Protein AF-A0A662RCI5-F1 (afdb_monomer)

pLDDT: mean 95.37, std 5.05, range [63.28, 98.25]

Sequence (107 aa):
NYKKKVAKAEELLVLRIGEIETILKRINELGGDIIIENIKYSVSYEKLVGALKKFVDRETIDMNEVDEISKAFLVKKNMLFVDPLKKMIKPQSRLNLLAIREVMRDA

Mean predicted aligned error: 3.18 Å

Structure (mmCIF, N/CA/C/O backbone):
data_AF-A0A662RCI5-F1
#
_entry.id   AF-A0A662RCI5-F1
#
loop_
_atom_site.group_PDB
_atom_site.id
_atom_site.type_symbol
_atom_site.label_atom_id
_atom_site.label_alt_id
_atom_site.label_comp_id
_atom_site.label_asym_id
_atom_site.label_entity_id
_atom_site.label_seq_id
_atom_site.pdbx_PDB_ins_code
_atom_site.Cartn_x
_atom_site.Cartn_y
_atom_site.Cartn_z
_atom_site.occupancy
_atom_site.B_iso_or_equiv
_atom_site.auth_seq_id
_atom_site.auth_comp_id
_atom_site.auth_asym_id
_atom_site.auth_atom_id
_atom_site.pdbx_PDB_model_num
ATOM 1 N N . ASN A 1 1 ? 26.913 -7.104 -19.304 1.00 73.25 1 AS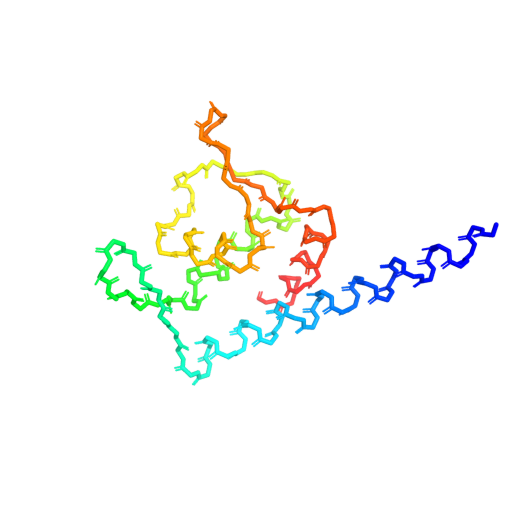N A N 1
ATOM 2 C CA . ASN A 1 1 ? 26.033 -8.226 -18.897 1.00 73.25 1 ASN A CA 1
ATOM 3 C C . ASN A 1 1 ? 24.607 -7.710 -18.644 1.00 73.25 1 ASN A C 1
ATOM 5 O O . ASN A 1 1 ? 24.224 -7.483 -17.504 1.00 73.25 1 ASN A O 1
ATOM 9 N N . TYR A 1 2 ? 23.861 -7.420 -19.717 1.00 82.06 2 TYR A N 1
ATOM 10 C CA . TYR A 1 2 ? 22.513 -6.821 -19.674 1.00 82.06 2 TYR A CA 1
ATOM 11 C C . TYR A 1 2 ? 21.442 -7.822 -19.213 1.00 82.06 2 TYR A C 1
ATOM 13 O O . TYR A 1 2 ? 20.659 -7.510 -18.322 1.00 82.06 2 TYR A O 1
ATOM 21 N N . LYS A 1 3 ? 21.497 -9.061 -19.722 1.00 87.12 3 LYS A N 1
ATOM 22 C CA . LYS A 1 3 ? 20.571 -10.148 -19.359 1.00 87.12 3 LYS A CA 1
ATOM 23 C C . LYS A 1 3 ? 20.511 -10.398 -17.847 1.00 87.12 3 LYS A C 1
ATOM 25 O O . LYS A 1 3 ? 19.428 -10.508 -17.291 1.00 87.12 3 LYS A O 1
ATOM 30 N N . LYS A 1 4 ? 21.661 -10.380 -17.160 1.00 90.50 4 LYS A N 1
ATOM 31 C CA . LYS A 1 4 ? 21.720 -10.538 -15.696 1.00 90.50 4 LYS A CA 1
ATOM 32 C C . LYS A 1 4 ? 21.014 -9.406 -14.936 1.00 90.50 4 LYS A C 1
ATOM 34 O O . LYS A 1 4 ? 20.447 -9.651 -13.879 1.00 90.50 4 LYS A O 1
ATOM 39 N N . LYS A 1 5 ? 21.046 -8.171 -15.454 1.00 89.75 5 LYS A N 1
ATOM 40 C CA . LYS A 1 5 ? 20.356 -7.029 -14.828 1.00 89.75 5 LYS A CA 1
ATOM 41 C C . LYS A 1 5 ? 18.839 -7.134 -14.978 1.00 89.75 5 LYS A C 1
ATOM 43 O O . LYS A 1 5 ? 18.135 -6.829 -14.025 1.00 89.75 5 LYS A O 1
ATOM 48 N N . VAL A 1 6 ? 18.363 -7.578 -16.144 1.00 92.12 6 VAL A N 1
ATOM 49 C CA . VAL A 1 6 ? 16.928 -7.783 -16.410 1.00 92.12 6 VAL A CA 1
ATOM 50 C C . VAL A 1 6 ? 16.367 -8.874 -15.503 1.00 92.12 6 VAL A C 1
ATOM 52 O O . VAL A 1 6 ? 15.460 -8.588 -14.731 1.00 92.12 6 VAL A O 1
ATOM 55 N N . ALA A 1 7 ? 16.995 -10.054 -15.484 1.00 94.31 7 ALA A N 1
ATOM 56 C CA . ALA A 1 7 ? 16.576 -11.151 -14.609 1.00 94.31 7 ALA A CA 1
ATOM 57 C C . ALA A 1 7 ? 16.533 -10.723 -13.131 1.00 94.31 7 ALA A C 1
ATOM 59 O O . ALA A 1 7 ? 15.597 -11.038 -12.403 1.00 94.31 7 ALA A O 1
ATOM 60 N N . LYS A 1 8 ? 17.512 -9.918 -12.686 1.00 94.81 8 LYS A N 1
ATOM 61 C CA . LYS A 1 8 ? 17.512 -9.424 -11.306 1.00 94.81 8 LYS A CA 1
ATOM 62 C C . LYS A 1 8 ? 16.371 -8.446 -11.016 1.00 94.81 8 LYS A C 1
ATOM 64 O O . LYS A 1 8 ? 15.850 -8.442 -9.906 1.00 94.81 8 LYS A O 1
ATOM 69 N N . ALA A 1 9 ? 16.005 -7.601 -11.977 1.00 93.88 9 ALA A N 1
ATOM 70 C CA . ALA A 1 9 ? 14.880 -6.684 -11.825 1.00 93.88 9 ALA A CA 1
ATOM 71 C C . ALA A 1 9 ? 13.543 -7.438 -11.746 1.00 93.88 9 ALA A C 1
ATOM 73 O O . ALA A 1 9 ? 12.696 -7.068 -10.938 1.00 93.88 9 ALA A O 1
ATOM 74 N N . GLU A 1 10 ? 13.386 -8.509 -12.527 1.00 95.44 10 GLU A N 1
ATOM 75 C CA . GLU A 1 10 ? 12.219 -9.398 -12.471 1.00 95.44 10 GLU A CA 1
ATOM 76 C C . GLU A 1 10 ? 12.114 -10.099 -11.110 1.00 95.44 10 GLU A C 1
ATOM 78 O O . GLU A 1 10 ? 11.059 -10.047 -10.485 1.00 95.44 10 GLU A O 1
ATOM 83 N N . GLU A 1 11 ? 13.216 -10.653 -10.586 1.00 97.12 11 GLU A N 1
ATOM 84 C CA . GLU A 1 11 ? 13.250 -11.233 -9.232 1.00 97.12 11 GLU A CA 1
ATOM 85 C C . GLU A 1 11 ? 12.806 -10.227 -8.159 1.00 97.12 11 GLU A C 1
ATOM 87 O O . GLU A 1 11 ? 12.026 -10.559 -7.267 1.00 97.12 11 GLU A O 1
ATOM 92 N N . LEU A 1 12 ? 13.300 -8.986 -8.238 1.00 97.06 12 LEU A N 1
ATOM 93 C CA . LEU A 1 12 ? 12.933 -7.928 -7.294 1.00 97.06 12 LEU A CA 1
ATOM 94 C C . LEU A 1 12 ? 11.459 -7.531 -7.417 1.00 97.06 12 LEU A C 1
ATOM 96 O O . LEU A 1 12 ? 10.839 -7.197 -6.408 1.00 97.06 12 LEU A O 1
ATOM 100 N N . LEU A 1 13 ? 10.900 -7.559 -8.629 1.00 97.56 13 LEU A N 1
ATOM 101 C CA . LEU A 1 13 ? 9.487 -7.271 -8.854 1.00 97.56 13 LEU A CA 1
ATOM 102 C C . LEU A 1 13 ? 8.609 -8.362 -8.243 1.00 97.56 13 LEU A C 1
ATOM 104 O O . LEU A 1 13 ? 7.714 -8.034 -7.471 1.00 97.56 13 LEU A O 1
ATOM 108 N N . VAL A 1 14 ? 8.911 -9.635 -8.512 1.00 97.81 14 VAL A N 1
ATOM 109 C CA . VAL A 1 14 ? 8.185 -10.781 -7.939 1.00 97.81 14 VAL A CA 1
ATOM 110 C C . VAL A 1 14 ? 8.252 -10.764 -6.413 1.00 97.81 14 VAL A C 1
ATOM 112 O O . VAL A 1 14 ? 7.231 -10.927 -5.747 1.00 97.81 14 VAL A O 1
ATOM 115 N N . LEU A 1 15 ? 9.432 -10.492 -5.846 1.00 97.81 15 LEU A N 1
ATOM 116 C CA . LEU A 1 15 ? 9.585 -10.340 -4.400 1.00 97.81 15 LEU A CA 1
ATOM 117 C C . LEU A 1 15 ? 8.672 -9.232 -3.862 1.00 97.81 15 LEU A C 1
ATOM 119 O O . LEU A 1 15 ? 7.948 -9.444 -2.890 1.00 97.81 15 LEU A O 1
ATOM 123 N N . ARG A 1 16 ? 8.678 -8.057 -4.503 1.00 97.50 16 ARG A N 1
ATOM 124 C CA . ARG A 1 16 ? 7.889 -6.914 -4.038 1.00 97.50 16 ARG A CA 1
ATOM 125 C C . ARG A 1 16 ? 6.383 -7.146 -4.169 1.00 97.50 16 ARG A C 1
ATOM 127 O O . ARG A 1 16 ? 5.638 -6.685 -3.309 1.00 97.50 16 ARG A O 1
ATOM 134 N N . ILE A 1 17 ? 5.943 -7.863 -5.202 1.00 97.88 17 ILE A N 1
ATOM 135 C CA . ILE A 1 17 ? 4.552 -8.312 -5.361 1.00 97.88 17 ILE A CA 1
ATOM 136 C C . ILE A 1 17 ? 4.150 -9.163 -4.151 1.00 97.88 17 ILE A C 1
ATOM 138 O O . ILE A 1 17 ? 3.230 -8.784 -3.426 1.00 97.88 17 ILE A O 1
ATOM 142 N N . GLY A 1 18 ? 4.912 -10.221 -3.852 1.00 97.50 18 GLY A N 1
ATOM 143 C CA . GLY A 1 18 ? 4.608 -11.119 -2.733 1.00 97.50 18 GLY A CA 1
ATOM 144 C C . GLY A 1 18 ? 4.624 -10.428 -1.363 1.00 97.50 18 GLY A C 1
ATOM 145 O O . GLY A 1 18 ? 3.818 -10.747 -0.484 1.00 97.50 18 GLY A O 1
ATOM 146 N N . GLU A 1 19 ? 5.498 -9.435 -1.165 1.00 97.38 19 GLU A N 1
ATOM 147 C CA . GLU A 1 19 ? 5.492 -8.600 0.043 1.00 97.38 19 GLU A CA 1
ATOM 148 C C . GLU A 1 19 ? 4.184 -7.811 0.195 1.00 97.38 19 GLU A C 1
ATOM 150 O O . GLU A 1 19 ? 3.604 -7.786 1.285 1.00 97.38 19 GLU A O 1
ATOM 155 N N . ILE A 1 20 ? 3.714 -7.169 -0.881 1.00 97.25 20 ILE A N 1
ATOM 156 C CA . ILE A 1 20 ? 2.474 -6.384 -0.872 1.00 97.25 20 ILE A CA 1
ATOM 157 C C . ILE A 1 20 ? 1.269 -7.297 -0.632 1.00 97.25 20 ILE A C 1
ATOM 159 O O . ILE A 1 20 ? 0.458 -6.998 0.246 1.00 97.25 20 ILE A O 1
ATOM 163 N N . GLU A 1 21 ? 1.180 -8.427 -1.334 1.00 96.88 21 GLU A N 1
ATOM 164 C CA . GLU A 1 21 ? 0.122 -9.427 -1.136 1.00 96.88 21 GLU A CA 1
ATOM 165 C C . GLU A 1 21 ? 0.078 -9.917 0.310 1.00 96.88 21 GLU A C 1
ATOM 167 O O . GLU A 1 21 ? -0.981 -9.936 0.936 1.00 96.88 21 GLU A O 1
ATOM 172 N N . THR A 1 22 ? 1.239 -10.243 0.884 1.00 97.12 22 THR A N 1
ATOM 173 C CA . THR A 1 22 ? 1.336 -10.709 2.272 1.00 97.12 22 THR A CA 1
ATOM 174 C C . THR A 1 22 ? 0.871 -9.640 3.259 1.00 97.12 22 THR A C 1
ATOM 176 O O . THR A 1 22 ? 0.184 -9.956 4.232 1.00 97.12 22 THR A O 1
ATOM 179 N N . ILE A 1 23 ? 1.232 -8.371 3.035 1.00 96.19 23 ILE A N 1
ATOM 180 C CA . ILE A 1 23 ? 0.767 -7.257 3.872 1.00 96.19 23 ILE A CA 1
ATOM 181 C C . ILE A 1 23 ? -0.756 -7.145 3.795 1.00 96.19 23 ILE A C 1
ATOM 183 O O . ILE A 1 23 ? -1.407 -7.110 4.836 1.00 96.19 23 ILE A O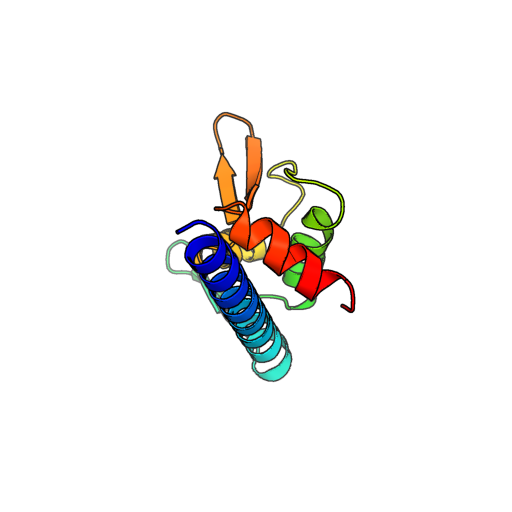 1
ATOM 187 N N . LEU A 1 24 ? -1.319 -7.114 2.587 1.00 96.44 24 LEU A N 1
ATOM 188 C CA . LEU A 1 24 ? -2.756 -6.957 2.376 1.00 96.44 24 LEU A CA 1
ATOM 189 C C . LEU A 1 24 ? -3.549 -8.133 2.952 1.00 96.44 24 LEU A C 1
ATOM 191 O O . LEU A 1 24 ? -4.517 -7.910 3.675 1.00 96.44 24 LEU A O 1
ATOM 195 N N . LYS A 1 25 ? -3.092 -9.367 2.719 1.00 96.31 25 LYS A N 1
ATOM 196 C CA . LYS A 1 25 ? -3.698 -10.583 3.270 1.00 96.31 25 LYS A CA 1
ATOM 197 C C . LYS A 1 25 ? -3.720 -10.567 4.796 1.00 96.31 25 LYS A C 1
ATOM 199 O O . LYS A 1 25 ? -4.756 -10.841 5.387 1.00 96.31 25 LYS A O 1
ATOM 204 N N . ARG A 1 26 ? -2.615 -10.173 5.442 1.00 96.19 26 ARG A N 1
ATOM 205 C CA . ARG A 1 26 ? -2.561 -10.042 6.908 1.00 96.19 26 ARG A CA 1
ATOM 206 C C . ARG A 1 26 ? -3.581 -9.039 7.432 1.00 96.19 26 ARG A C 1
ATOM 208 O O . ARG A 1 26 ? -4.244 -9.340 8.414 1.00 96.19 26 ARG A O 1
ATOM 215 N N . ILE A 1 27 ? -3.716 -7.879 6.786 1.00 96.50 27 ILE A N 1
ATOM 216 C CA . ILE A 1 27 ? -4.715 -6.882 7.194 1.00 96.50 27 ILE A CA 1
ATOM 217 C C . ILE A 1 27 ? -6.139 -7.402 6.973 1.00 96.50 27 ILE A C 1
ATOM 219 O O . ILE A 1 27 ? -6.997 -7.161 7.814 1.00 96.50 27 ILE A O 1
ATOM 223 N N . ASN A 1 28 ? -6.387 -8.133 5.887 1.00 96.38 28 ASN A N 1
ATOM 224 C CA . ASN A 1 28 ? -7.696 -8.723 5.618 1.00 96.38 28 ASN A CA 1
ATOM 225 C C . ASN A 1 28 ? -8.085 -9.791 6.655 1.00 96.38 28 ASN A C 1
ATOM 227 O O . ASN A 1 28 ? -9.204 -9.800 7.149 1.00 96.38 28 ASN A O 1
ATOM 231 N N . GLU A 1 29 ? -7.157 -10.690 6.988 1.00 97.12 29 GLU A N 1
ATOM 232 C CA . GLU A 1 29 ? -7.441 -11.857 7.834 1.00 97.12 29 GLU A CA 1
ATOM 233 C C . GLU A 1 29 ? -7.355 -11.552 9.331 1.00 97.12 29 GLU A C 1
ATOM 235 O O . GLU A 1 29 ? -8.105 -12.118 10.123 1.00 97.12 29 GLU A O 1
ATOM 240 N N . LEU A 1 30 ? -6.423 -10.688 9.735 1.00 96.50 30 LEU A N 1
ATOM 241 C CA . LEU A 1 30 ? -6.091 -10.454 11.144 1.00 96.50 30 LEU A CA 1
ATOM 242 C C . LEU A 1 30 ? -6.445 -9.037 11.606 1.00 96.50 30 LEU A C 1
ATOM 244 O O . LEU A 1 30 ? -6.284 -8.714 12.783 1.00 96.50 30 LEU A O 1
ATOM 248 N N . GLY A 1 31 ? -6.882 -8.179 10.684 1.00 94.12 31 GLY A N 1
ATOM 249 C CA . GLY A 1 31 ? -6.905 -6.742 10.902 1.00 94.12 31 GLY A CA 1
ATOM 250 C C . GLY A 1 31 ? -5.493 -6.161 10.991 1.00 94.12 31 GLY A C 1
ATOM 251 O O . GLY A 1 31 ? -4.467 -6.832 10.843 1.00 94.12 31 GLY A O 1
ATOM 252 N N . GLY A 1 32 ? -5.420 -4.865 11.252 1.00 93.56 32 GLY A N 1
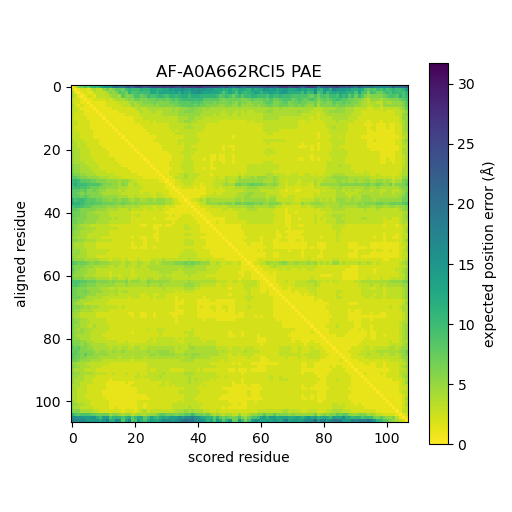ATOM 253 C CA . GLY A 1 32 ? -4.163 -4.241 11.617 1.00 93.56 32 GLY A CA 1
ATOM 254 C C . GLY A 1 32 ? -4.368 -2.850 12.155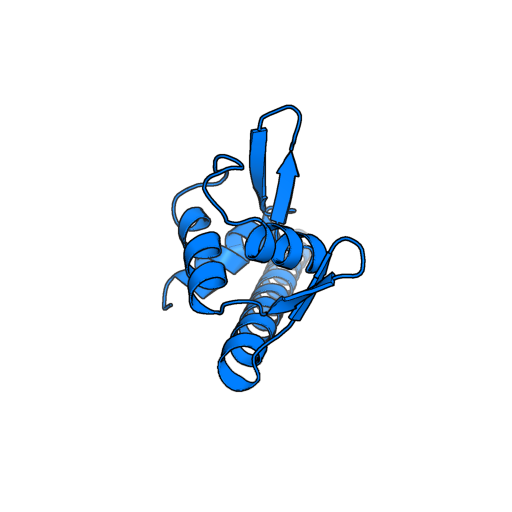 1.00 93.56 32 GLY A C 1
ATOM 255 O O . GLY A 1 32 ? -5.440 -2.266 12.027 1.00 93.56 32 GLY A O 1
ATOM 256 N N . ASP A 1 33 ? -3.308 -2.326 12.754 1.00 95.62 33 ASP A N 1
ATOM 257 C CA . ASP A 1 33 ? -3.348 -1.045 13.428 1.00 95.62 33 ASP A CA 1
ATOM 258 C C . ASP A 1 33 ? -2.118 -0.207 13.089 1.00 95.62 33 ASP A C 1
ATOM 260 O O . ASP A 1 33 ? -1.031 -0.718 12.789 1.00 95.62 33 ASP A O 1
ATOM 264 N N . ILE A 1 34 ? -2.283 1.105 13.194 1.00 96.38 34 ILE A N 1
ATOM 265 C CA . ILE A 1 34 ? -1.196 2.071 13.136 1.00 96.38 34 ILE A CA 1
ATOM 266 C C . ILE A 1 34 ? -1.283 3.031 14.314 1.00 96.38 34 ILE A C 1
ATOM 268 O O . ILE A 1 34 ? -2.362 3.411 14.752 1.00 96.38 34 ILE A O 1
ATOM 272 N N . ILE A 1 35 ? -0.119 3.418 14.828 1.00 96.12 35 ILE A N 1
ATOM 273 C CA . ILE A 1 35 ? 0.002 4.467 15.834 1.00 96.12 35 ILE A CA 1
ATOM 274 C C . ILE A 1 35 ? 0.336 5.770 15.112 1.00 96.12 35 ILE A C 1
ATOM 276 O O . ILE A 1 35 ? 1.348 5.826 14.407 1.00 96.12 35 ILE A O 1
ATOM 280 N N . ILE A 1 36 ? -0.502 6.786 15.299 1.00 94.88 36 ILE A N 1
ATOM 281 C CA . ILE A 1 36 ? -0.305 8.159 14.820 1.00 94.88 36 ILE A CA 1
ATOM 282 C C . ILE A 1 36 ? -0.407 9.056 16.052 1.00 94.88 36 ILE A C 1
ATOM 284 O O . ILE A 1 36 ? -1.405 8.995 16.764 1.00 94.88 36 ILE A O 1
ATOM 288 N N . GLU A 1 37 ? 0.648 9.823 16.338 1.00 93.19 37 GLU A N 1
ATOM 289 C CA . GLU A 1 37 ? 0.699 10.745 17.490 1.00 93.19 37 GLU A CA 1
ATOM 290 C C . GLU A 1 37 ? 0.297 10.085 18.827 1.00 93.19 37 GLU A C 1
ATOM 292 O O . GLU A 1 37 ? -0.426 10.651 19.638 1.00 93.19 37 GLU A O 1
ATOM 297 N N . ASN A 1 38 ? 0.777 8.857 19.060 1.00 94.50 38 ASN A N 1
ATOM 298 C CA . ASN A 1 38 ? 0.484 8.020 20.238 1.00 94.50 38 ASN A CA 1
ATOM 299 C C . ASN A 1 38 ? -0.948 7.466 20.338 1.00 94.50 38 ASN A C 1
ATOM 301 O O . ASN A 1 38 ? -1.256 6.762 21.298 1.00 94.50 38 ASN A O 1
ATOM 305 N N . ILE A 1 39 ? -1.803 7.698 19.341 1.00 97.19 39 ILE A N 1
ATOM 306 C CA . ILE A 1 39 ? -3.149 7.124 19.272 1.00 97.19 39 ILE A CA 1
ATOM 307 C C . ILE A 1 39 ? -3.142 5.927 18.319 1.00 97.19 39 ILE A C 1
ATOM 309 O O . ILE A 1 39 ? -2.574 5.984 17.226 1.00 97.19 39 ILE A O 1
ATOM 313 N N . LYS A 1 40 ? -3.766 4.824 18.745 1.00 97.06 40 LYS A N 1
ATOM 314 C CA . LYS A 1 40 ? -3.914 3.599 17.954 1.00 97.06 40 LYS A CA 1
ATOM 315 C C . LYS A 1 40 ? -5.165 3.691 17.078 1.00 97.06 40 LYS A C 1
ATOM 317 O O . LYS A 1 40 ? -6.266 3.847 17.596 1.00 97.06 40 LYS A O 1
ATOM 322 N N . TYR A 1 41 ? -4.991 3.533 15.773 1.00 97.50 41 TYR A N 1
ATOM 323 C CA . TYR A 1 41 ? -6.063 3.527 14.783 1.00 97.50 41 TYR A CA 1
ATOM 324 C C . TYR A 1 41 ? -6.128 2.180 14.075 1.00 97.50 41 TYR A C 1
ATOM 326 O O . TYR A 1 41 ? -5.092 1.649 13.670 1.00 97.50 41 TYR A O 1
ATOM 334 N N . SER A 1 42 ? -7.344 1.668 13.886 1.00 96.88 42 SER A N 1
ATOM 335 C CA . SER A 1 42 ? -7.578 0.463 13.094 1.00 96.88 42 SER A CA 1
ATOM 336 C C . SER A 1 42 ? -7.478 0.771 11.603 1.00 96.88 42 SER A C 1
ATOM 338 O O . SER A 1 42 ? -7.991 1.781 11.116 1.00 96.88 42 SER A O 1
ATOM 340 N N . VAL A 1 43 ? -6.795 -0.107 10.881 1.00 96.81 43 VAL A N 1
ATOM 341 C CA . VAL A 1 43 ? -6.553 -0.004 9.447 1.00 96.81 43 VAL A CA 1
ATOM 342 C C . VAL A 1 43 ? -7.627 -0.793 8.708 1.00 96.81 43 VAL A C 1
ATOM 344 O O . VAL A 1 43 ? -7.758 -2.002 8.881 1.00 96.81 43 VAL A O 1
ATOM 347 N N . SER A 1 44 ? -8.380 -0.111 7.847 1.00 97.12 44 SER A N 1
ATOM 348 C CA . SER A 1 44 ? -9.399 -0.744 7.008 1.00 97.12 44 SER A CA 1
ATOM 349 C C . SER A 1 44 ? -8.767 -1.340 5.750 1.00 97.12 44 SER A C 1
ATOM 351 O O . SER A 1 44 ? -8.175 -0.617 4.946 1.00 97.12 44 SER A O 1
ATOM 353 N N . TYR A 1 45 ? -8.937 -2.650 5.561 1.00 96.69 45 TYR A N 1
ATOM 354 C CA . TYR A 1 45 ? -8.516 -3.349 4.346 1.00 96.69 45 TYR A CA 1
ATOM 355 C C . TYR A 1 45 ? -9.123 -2.720 3.082 1.00 96.69 45 TYR A C 1
ATOM 357 O O . TYR A 1 45 ? -8.398 -2.387 2.146 1.00 96.69 45 TYR A O 1
ATOM 365 N N . GLU A 1 46 ? -10.435 -2.475 3.082 1.00 96.56 46 GLU A N 1
ATOM 366 C CA . GLU A 1 46 ? -11.150 -1.888 1.942 1.00 96.56 46 GLU A CA 1
ATOM 367 C C . GLU A 1 46 ? -10.603 -0.509 1.566 1.00 96.56 46 GLU A C 1
ATOM 369 O O . GLU A 1 46 ? -10.394 -0.221 0.386 1.00 96.56 46 GLU A O 1
ATOM 374 N N . LYS A 1 47 ? -10.305 0.340 2.560 1.00 96.81 47 LYS A N 1
ATOM 375 C CA . LYS A 1 47 ? -9.718 1.662 2.306 1.00 96.81 47 LYS A CA 1
ATOM 376 C C . LYS A 1 47 ? -8.287 1.570 1.779 1.00 96.81 47 LYS A C 1
ATOM 378 O O . LYS A 1 47 ? -7.941 2.324 0.870 1.00 96.81 47 LYS A O 1
ATOM 383 N N . LEU A 1 48 ? -7.478 0.627 2.273 1.00 96.56 48 LEU A N 1
ATOM 384 C CA . LEU A 1 48 ? -6.135 0.379 1.736 1.00 96.56 48 LEU A CA 1
ATOM 385 C C . LEU A 1 48 ? -6.188 -0.054 0.270 1.00 96.56 48 LEU A C 1
ATOM 387 O O . LEU A 1 48 ? -5.495 0.528 -0.563 1.00 96.56 48 LEU A O 1
ATOM 391 N N . VAL A 1 49 ? -7.022 -1.043 -0.054 1.00 97.25 49 VAL A N 1
ATOM 392 C CA . VAL A 1 49 ? -7.203 -1.513 -1.434 1.00 97.25 49 VAL A CA 1
ATOM 393 C C . VAL A 1 49 ? -7.734 -0.377 -2.306 1.00 97.25 49 VAL A C 1
ATOM 395 O O . VAL A 1 49 ? -7.175 -0.101 -3.364 1.00 97.25 49 VAL A O 1
ATOM 398 N N . GLY A 1 50 ? -8.734 0.368 -1.833 1.00 96.94 50 GLY A N 1
ATOM 399 C CA . GLY A 1 50 ? -9.267 1.541 -2.524 1.00 96.94 50 GLY A CA 1
ATOM 400 C C . GLY A 1 50 ? -8.255 2.679 -2.704 1.00 96.94 50 GLY A C 1
ATOM 401 O O . GLY A 1 50 ? -8.399 3.490 -3.619 1.00 96.94 50 GLY A O 1
ATOM 402 N N . ALA A 1 51 ? -7.219 2.772 -1.869 1.00 97.00 51 ALA A N 1
ATOM 403 C CA . ALA A 1 51 ? -6.102 3.693 -2.066 1.00 97.00 51 ALA A CA 1
ATOM 404 C C . ALA A 1 51 ? -5.118 3.170 -3.123 1.00 97.00 51 ALA A C 1
ATOM 406 O O . ALA A 1 51 ? -4.711 3.925 -4.004 1.00 97.00 51 ALA A O 1
ATOM 407 N N . LEU A 1 52 ? -4.773 1.880 -3.076 1.00 97.56 52 LEU A N 1
ATOM 408 C CA . LEU A 1 52 ? -3.834 1.251 -4.007 1.00 97.56 52 LEU A CA 1
ATOM 409 C C . LEU A 1 52 ? -4.394 1.124 -5.429 1.00 97.56 52 LEU A C 1
ATOM 411 O O . LEU A 1 52 ? -3.668 1.405 -6.383 1.00 97.56 52 LEU A O 1
ATOM 415 N N . LYS A 1 53 ? -5.689 0.813 -5.582 1.00 97.25 53 LYS A N 1
ATOM 416 C CA . LYS A 1 53 ? -6.378 0.746 -6.884 1.00 97.25 53 LYS A CA 1
ATOM 417 C C . LYS A 1 53 ? -6.265 2.044 -7.680 1.00 97.25 53 LYS A C 1
ATOM 419 O O . LYS A 1 53 ? -6.220 2.018 -8.905 1.00 97.25 53 LYS A O 1
ATOM 424 N N . LYS A 1 54 ? -6.129 3.191 -7.007 1.00 96.62 54 LYS A N 1
ATOM 425 C CA . LYS A 1 54 ? -5.947 4.479 -7.688 1.00 96.62 54 LYS A CA 1
ATOM 426 C C . LYS A 1 54 ? -4.669 4.547 -8.527 1.00 96.62 54 LYS A C 1
ATOM 428 O O . LYS A 1 54 ? -4.637 5.335 -9.468 1.00 96.62 54 LYS A O 1
ATOM 433 N N . PHE A 1 55 ? -3.658 3.733 -8.210 1.00 97.19 55 PHE A N 1
ATOM 434 C CA . PHE A 1 55 ? -2.381 3.676 -8.925 1.00 97.19 55 PHE A CA 1
ATOM 435 C C . PHE A 1 55 ? -2.348 2.653 -10.073 1.00 97.19 55 PHE A C 1
ATOM 437 O O . PHE A 1 55 ? -1.318 2.514 -10.741 1.00 97.19 55 PHE A O 1
ATOM 444 N N . VAL A 1 56 ? -3.461 1.949 -10.326 1.00 95.75 56 VAL A N 1
ATOM 445 C CA . VAL A 1 56 ? -3.588 1.048 -11.482 1.00 95.75 56 VAL A CA 1
ATOM 446 C C . VAL A 1 56 ? -3.356 1.843 -12.768 1.00 95.75 56 VAL A C 1
ATOM 448 O O . VAL A 1 56 ? -2.401 1.572 -13.496 1.00 95.75 56 VAL A O 1
ATOM 451 N N . ASP A 1 57 ? -4.117 2.923 -12.948 1.00 93.81 57 ASP A N 1
ATOM 452 C CA . ASP A 1 57 ? -4.061 3.759 -14.156 1.00 93.81 57 ASP A CA 1
ATOM 453 C C . ASP A 1 57 ? -3.275 5.063 -13.971 1.00 93.81 57 ASP A C 1
ATOM 455 O O . ASP A 1 57 ? -2.930 5.735 -14.942 1.00 93.81 57 ASP A O 1
ATOM 459 N N . ARG A 1 58 ? -2.961 5.442 -12.725 1.00 96.56 58 ARG A N 1
ATOM 460 C CA . ARG A 1 58 ? -2.313 6.723 -12.398 1.00 96.56 58 ARG A CA 1
ATOM 461 C C . ARG A 1 58 ? -0.959 6.505 -11.736 1.00 96.56 58 ARG A C 1
ATOM 463 O O . ARG A 1 58 ? -0.793 5.614 -10.915 1.00 96.56 58 ARG A O 1
ATOM 470 N N . GLU A 1 59 ? 0.032 7.327 -12.066 1.00 96.44 59 GLU A N 1
ATOM 471 C CA . GLU A 1 59 ? 1.328 7.292 -11.361 1.00 96.44 59 GLU A CA 1
ATOM 472 C C . GLU A 1 59 ? 1.305 8.101 -10.058 1.00 96.44 59 GLU A C 1
ATOM 474 O O . GLU A 1 59 ? 2.063 7.824 -9.127 1.00 96.44 59 GLU A O 1
ATOM 479 N N . THR A 1 60 ? 0.427 9.102 -9.994 1.00 97.62 60 THR A N 1
ATOM 480 C CA . THR A 1 60 ? 0.293 10.047 -8.884 1.00 97.62 60 THR A CA 1
ATOM 481 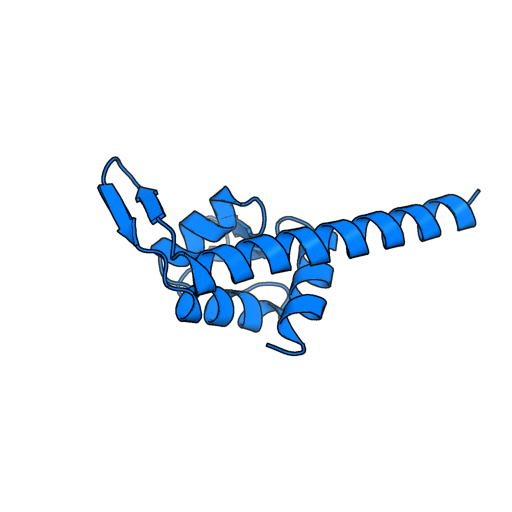C C . THR A 1 60 ? -1.177 10.368 -8.638 1.00 97.62 60 THR A C 1
ATOM 483 O O . THR A 1 60 ? -1.968 10.372 -9.581 1.00 97.62 60 THR A O 1
ATOM 486 N N . ILE A 1 61 ? -1.525 10.697 -7.399 1.00 97.62 61 ILE A N 1
ATOM 487 C CA . ILE A 1 61 ? -2.876 11.110 -6.984 1.00 97.62 61 ILE A CA 1
ATOM 488 C C . ILE A 1 61 ? -2.805 12.313 -6.045 1.00 97.62 61 ILE A C 1
ATOM 490 O O . ILE A 1 61 ? -1.742 12.573 -5.476 1.00 97.62 61 ILE A O 1
ATOM 494 N N . ASP A 1 62 ? -3.911 13.032 -5.858 1.00 97.00 62 ASP A N 1
ATOM 495 C CA . ASP A 1 62 ? -3.975 14.125 -4.882 1.00 97.00 62 ASP A CA 1
ATOM 496 C C . ASP A 1 62 ? -3.913 13.584 -3.443 1.00 97.00 62 ASP A C 1
ATOM 498 O O . ASP A 1 62 ? -4.396 12.490 -3.132 1.00 97.00 62 ASP A O 1
ATOM 502 N N . MET A 1 63 ? -3.296 14.348 -2.540 1.00 92.75 63 MET A N 1
ATOM 503 C CA . MET A 1 63 ? -3.103 13.937 -1.148 1.00 92.75 63 MET A CA 1
ATOM 504 C C . MET A 1 63 ? -4.388 13.735 -0.338 1.00 92.75 63 MET A C 1
ATOM 506 O O . MET A 1 63 ? -4.335 13.072 0.701 1.00 92.75 63 MET A O 1
ATOM 510 N N . ASN A 1 64 ? -5.509 14.288 -0.805 1.00 93.81 64 ASN A N 1
ATOM 511 C CA . ASN A 1 64 ? -6.821 14.179 -0.171 1.00 93.81 64 ASN A CA 1
ATOM 512 C C . ASN A 1 64 ? -7.658 13.017 -0.734 1.00 93.81 64 ASN A C 1
ATOM 514 O O . ASN A 1 64 ? -8.728 12.721 -0.210 1.00 93.81 64 ASN A O 1
ATOM 518 N N . GLU A 1 65 ? -7.185 12.321 -1.776 1.00 95.94 65 GLU A N 1
ATOM 519 C CA . GLU A 1 65 ? -7.871 11.146 -2.342 1.00 95.94 65 GLU A CA 1
ATOM 520 C C . GLU A 1 65 ? -7.727 9.877 -1.479 1.00 95.94 65 GLU A C 1
ATOM 522 O O . GLU A 1 65 ? -8.306 8.829 -1.790 1.00 95.94 65 GLU A O 1
ATOM 527 N N . VAL A 1 66 ? -6.923 9.933 -0.417 1.00 95.50 66 VAL A N 1
ATOM 528 C CA . VAL A 1 66 ? -6.658 8.819 0.498 1.00 95.50 66 VAL A CA 1
ATOM 529 C C . VAL A 1 66 ? -6.829 9.310 1.927 1.00 95.50 66 VAL A C 1
ATOM 531 O O . VAL A 1 66 ? -6.297 10.358 2.288 1.00 95.50 66 VAL A O 1
ATOM 534 N N . ASP A 1 67 ? -7.548 8.543 2.746 1.00 96.12 67 ASP A N 1
ATOM 535 C CA . ASP A 1 67 ? -7.722 8.871 4.157 1.00 96.12 67 ASP A CA 1
ATOM 536 C C . ASP A 1 67 ? -6.387 8.832 4.919 1.00 96.12 67 ASP A C 1
ATOM 538 O O . ASP A 1 67 ? -5.457 8.108 4.553 1.00 96.12 67 ASP A O 1
ATOM 542 N N . GLU A 1 68 ? -6.295 9.597 6.007 1.00 95.56 68 GLU A N 1
ATOM 543 C CA . GLU A 1 68 ? -5.054 9.752 6.774 1.00 95.56 68 GLU A CA 1
ATOM 544 C C . GLU A 1 68 ? -4.505 8.429 7.322 1.00 95.56 68 GLU A C 1
ATOM 546 O O . GLU A 1 68 ? -3.289 8.231 7.329 1.00 95.56 68 GLU A O 1
ATOM 551 N N . ILE A 1 69 ? -5.376 7.495 7.723 1.00 97.25 69 ILE A N 1
ATOM 552 C CA . ILE A 1 69 ? -4.959 6.208 8.295 1.00 97.25 69 ILE A CA 1
ATOM 553 C C . ILE A 1 69 ? -4.319 5.347 7.204 1.00 97.25 69 ILE A C 1
ATOM 555 O O . ILE A 1 69 ? -3.185 4.888 7.370 1.00 97.25 69 ILE A O 1
ATOM 559 N N . SER A 1 70 ? -5.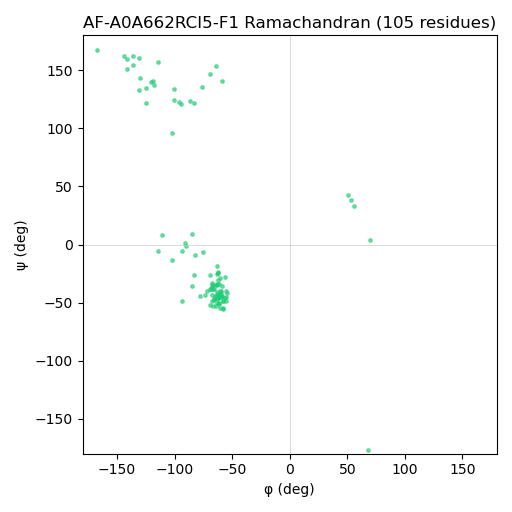002 5.168 6.068 1.00 97.19 70 SER A N 1
ATOM 560 C CA . SER A 1 70 ? -4.466 4.416 4.926 1.00 97.19 70 SER A CA 1
ATOM 561 C C . SER A 1 70 ? -3.185 5.051 4.393 1.00 97.19 70 SER A C 1
ATOM 563 O O . SER A 1 70 ? -2.204 4.353 4.131 1.00 97.19 70 SER A O 1
ATOM 565 N N . LYS A 1 71 ? -3.154 6.383 4.281 1.00 96.38 71 LYS A N 1
ATOM 566 C CA . LYS A 1 71 ? -1.983 7.139 3.829 1.00 96.38 71 LYS A CA 1
ATOM 567 C C . LYS A 1 71 ? -0.786 6.914 4.750 1.00 96.38 71 LYS A C 1
ATOM 569 O O . LYS A 1 71 ? 0.267 6.482 4.281 1.00 96.38 71 LYS A O 1
ATOM 574 N N . ALA A 1 72 ? -0.945 7.144 6.053 1.00 97.12 72 ALA A N 1
ATOM 575 C CA . ALA A 1 72 ? 0.117 6.943 7.035 1.00 97.12 72 ALA A CA 1
ATOM 576 C C . ALA A 1 72 ? 0.597 5.485 7.067 1.00 97.12 72 ALA A C 1
ATOM 578 O O . ALA A 1 72 ? 1.802 5.229 7.135 1.00 97.12 72 ALA A O 1
ATOM 579 N N . PHE A 1 73 ? -0.323 4.522 6.961 1.00 97.69 73 PHE A N 1
ATOM 580 C CA . PHE A 1 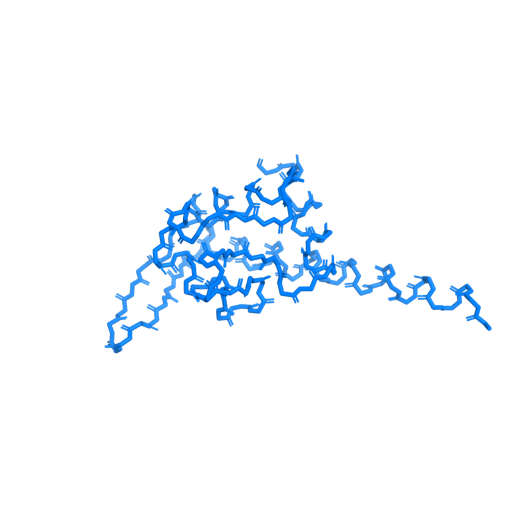73 ? 0.022 3.104 6.926 1.00 97.69 73 PHE A CA 1
ATOM 581 C C . PHE A 1 73 ? 0.866 2.743 5.704 1.00 97.69 73 PHE A C 1
ATOM 583 O O . PHE A 1 73 ? 1.935 2.146 5.847 1.00 97.69 73 PHE A O 1
ATOM 590 N N . LEU A 1 74 ? 0.435 3.145 4.509 1.00 97.44 74 LEU A N 1
ATOM 591 C CA . LEU A 1 74 ? 1.134 2.843 3.260 1.00 97.44 74 LEU A CA 1
ATOM 592 C C . LEU A 1 74 ? 2.493 3.551 3.160 1.00 97.44 74 LEU A C 1
ATOM 594 O O . LEU A 1 74 ? 3.444 2.977 2.621 1.00 97.44 74 LEU A O 1
ATOM 598 N N . VAL A 1 75 ? 2.620 4.756 3.724 1.00 96.94 75 VAL A N 1
ATOM 599 C CA . VAL A 1 75 ? 3.914 5.444 3.870 1.00 96.94 75 VAL A CA 1
ATOM 600 C C . VAL A 1 75 ? 4.825 4.676 4.827 1.00 96.94 75 VAL A C 1
ATOM 602 O O . VAL A 1 75 ? 5.960 4.364 4.476 1.00 96.94 75 VAL A O 1
ATOM 605 N N . LYS A 1 76 ? 4.323 4.271 6.001 1.00 96.81 76 LYS A N 1
ATOM 606 C CA . LYS A 1 76 ? 5.091 3.491 6.988 1.00 96.81 76 LYS A CA 1
ATOM 607 C C . LYS A 1 76 ? 5.564 2.139 6.443 1.00 96.81 76 LYS A C 1
ATOM 609 O O . LYS A 1 76 ? 6.594 1.627 6.874 1.00 96.81 76 LYS A O 1
ATOM 614 N N . LYS A 1 77 ? 4.826 1.549 5.499 1.00 96.38 77 LYS A N 1
ATOM 615 C CA . LYS A 1 77 ? 5.198 0.308 4.797 1.00 96.38 77 LYS A CA 1
ATOM 616 C C . LYS A 1 77 ? 6.106 0.527 3.582 1.00 96.38 77 LYS A C 1
ATOM 618 O O . LYS A 1 77 ? 6.359 -0.427 2.843 1.00 96.38 77 LYS A O 1
ATOM 623 N N . ASN A 1 78 ? 6.616 1.743 3.374 1.00 96.81 78 ASN A N 1
ATOM 624 C CA . ASN A 1 78 ? 7.477 2.087 2.242 1.00 96.81 78 ASN A CA 1
ATOM 625 C C . ASN A 1 78 ? 6.823 1.754 0.885 1.00 96.81 78 ASN A C 1
ATOM 627 O O . ASN A 1 78 ? 7.477 1.310 -0.061 1.00 96.81 78 ASN A O 1
ATOM 631 N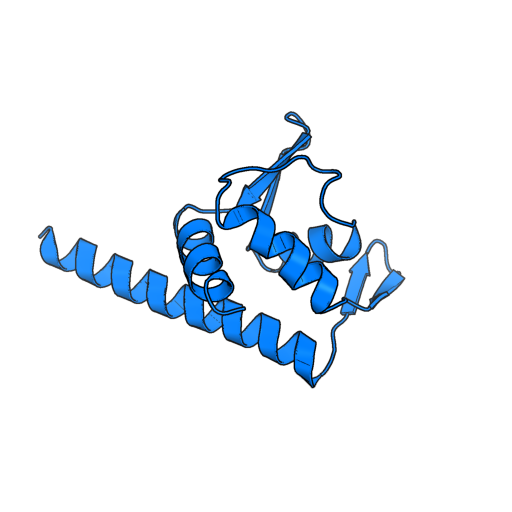 N . MET A 1 79 ? 5.494 1.871 0.800 1.00 96.81 79 MET A N 1
ATOM 632 C CA . MET A 1 79 ? 4.742 1.640 -0.437 1.00 96.81 79 MET A CA 1
ATOM 633 C C . MET A 1 79 ? 4.534 2.959 -1.172 1.00 96.81 79 MET A C 1
ATOM 635 O O . MET A 1 79 ? 4.849 3.062 -2.362 1.00 96.81 79 MET A O 1
ATOM 639 N N . LEU A 1 80 ? 4.080 3.976 -0.440 1.00 97.69 80 LEU A N 1
ATOM 640 C CA . LEU A 1 80 ? 3.785 5.305 -0.958 1.00 97.69 80 LEU A CA 1
ATOM 641 C C . LEU A 1 80 ? 4.720 6.365 -0.372 1.00 97.69 80 LEU A C 1
ATOM 643 O O . LEU A 1 80 ? 5.286 6.212 0.707 1.00 97.69 80 LEU A O 1
ATOM 647 N N . PHE A 1 81 ? 4.845 7.460 -1.104 1.00 97.88 81 PHE A N 1
ATOM 648 C CA . PHE A 1 81 ? 5.522 8.682 -0.721 1.00 97.88 81 PHE A CA 1
ATOM 649 C C . PHE A 1 81 ? 4.547 9.848 -0.868 1.00 97.88 81 PHE A C 1
ATOM 651 O O . PHE A 1 81 ? 3.868 9.966 -1.890 1.00 97.88 81 PHE A O 1
ATOM 658 N N . VAL A 1 82 ? 4.507 10.714 0.142 1.00 97.31 82 VAL A N 1
ATOM 659 C CA . VAL A 1 82 ? 3.715 11.946 0.134 1.00 97.31 82 VAL A CA 1
ATOM 660 C C . VAL A 1 82 ? 4.648 13.105 -0.191 1.00 97.31 82 VAL A C 1
ATOM 662 O O . VAL A 1 82 ? 5.648 13.304 0.493 1.00 97.31 82 VAL A O 1
ATOM 665 N N . ASP A 1 83 ? 4.312 13.867 -1.227 1.00 96.31 83 ASP A N 1
ATOM 666 C CA . ASP A 1 83 ? 4.961 15.128 -1.575 1.00 96.31 83 ASP A CA 1
ATOM 667 C C . ASP A 1 83 ? 4.059 16.284 -1.105 1.00 96.31 83 ASP A C 1
ATOM 669 O O . ASP A 1 83 ? 3.105 16.641 -1.806 1.00 96.31 83 ASP A O 1
ATOM 673 N N . PRO A 1 84 ? 4.306 16.857 0.088 1.00 93.81 84 PRO A N 1
ATOM 674 C CA . PRO A 1 84 ? 3.461 17.918 0.630 1.00 93.81 84 PRO A CA 1
ATOM 675 C C . PRO A 1 84 ? 3.587 19.227 -0.157 1.00 93.81 84 PRO A C 1
ATOM 677 O O . PRO A 1 84 ? 2.634 20.001 -0.199 1.00 93.81 84 PRO A O 1
ATOM 680 N N . LEU A 1 85 ? 4.727 19.468 -0.817 1.00 95.88 85 LEU A N 1
ATOM 681 C CA . LEU A 1 85 ? 4.936 20.666 -1.630 1.00 95.88 85 LEU A CA 1
ATOM 682 C C . LEU A 1 85 ? 4.036 20.639 -2.869 1.00 95.88 85 LEU A C 1
ATOM 684 O O . LEU A 1 85 ? 3.416 21.642 -3.213 1.00 95.88 85 LEU A O 1
ATOM 688 N N . LYS A 1 86 ? 3.943 19.475 -3.519 1.00 96.38 86 LYS A N 1
ATOM 689 C CA . LYS A 1 86 ? 3.098 19.262 -4.704 1.00 96.38 86 LYS A CA 1
ATOM 690 C C . LYS A 1 86 ? 1.683 18.784 -4.380 1.00 96.38 86 LYS A C 1
ATOM 692 O O . LYS A 1 86 ? 0.901 18.587 -5.303 1.00 96.38 86 LYS A O 1
ATOM 697 N N . LYS A 1 87 ? 1.362 18.590 -3.097 1.00 96.31 87 LYS A N 1
ATOM 698 C CA . LYS A 1 87 ? 0.076 18.068 -2.605 1.00 96.31 87 LYS A CA 1
ATOM 699 C C . LYS A 1 87 ? -0.332 16.740 -3.253 1.00 96.31 87 LYS A C 1
ATOM 701 O O . LYS A 1 87 ? -1.504 16.500 -3.521 1.00 96.31 87 LYS A O 1
ATOM 706 N N . MET A 1 88 ? 0.636 15.858 -3.492 1.00 97.56 88 MET A N 1
ATOM 707 C CA . MET A 1 88 ? 0.403 14.600 -4.205 1.00 97.56 88 MET A CA 1
ATOM 708 C C . MET A 1 88 ? 0.990 13.394 -3.477 1.00 97.56 88 MET A C 1
ATOM 710 O O . MET A 1 88 ? 1.906 13.508 -2.662 1.00 97.56 88 MET A O 1
ATOM 714 N N . ILE A 1 89 ? 0.491 12.216 -3.827 1.00 98.00 89 ILE A N 1
ATOM 715 C CA . ILE A 1 89 ? 0.989 10.921 -3.375 1.00 98.00 89 ILE A CA 1
ATOM 716 C C . ILE A 1 89 ? 1.416 10.126 -4.600 1.00 98.00 89 ILE A C 1
ATOM 718 O O . ILE A 1 89 ? 0.749 10.143 -5.635 1.00 98.00 89 ILE A O 1
ATOM 722 N N . LYS A 1 90 ? 2.532 9.414 -4.482 1.00 98.06 90 LYS A N 1
ATOM 723 C CA . LYS A 1 90 ? 3.040 8.508 -5.515 1.00 98.06 90 LYS A CA 1
ATOM 724 C C . LYS A 1 90 ? 3.626 7.249 -4.889 1.00 98.06 90 LYS A C 1
ATOM 726 O O . LYS A 1 90 ? 4.019 7.296 -3.723 1.00 98.06 90 LYS A O 1
ATOM 731 N N . PRO A 1 91 ? 3.770 6.139 -5.623 1.00 98.06 91 PRO A N 1
ATOM 732 C CA . PRO A 1 91 ? 4.570 5.022 -5.149 1.00 98.06 91 PRO A CA 1
ATOM 733 C C . PRO A 1 91 ? 6.012 5.466 -4.897 1.00 98.06 91 PRO A C 1
ATOM 735 O O . PRO A 1 91 ? 6.577 6.256 -5.655 1.00 98.06 91 PRO A O 1
ATOM 738 N N . GLN A 1 92 ? 6.622 4.960 -3.825 1.00 97.56 92 GLN A N 1
ATOM 739 C CA . GLN A 1 92 ? 7.973 5.379 -3.424 1.00 97.56 92 GLN A CA 1
ATOM 740 C C . GLN A 1 92 ? 9.038 5.039 -4.481 1.00 97.56 92 GLN A C 1
ATOM 742 O O . GLN A 1 92 ? 10.073 5.698 -4.566 1.00 97.56 92 GLN A O 1
ATOM 747 N N . SER A 1 93 ? 8.780 4.027 -5.311 1.00 97.12 93 SER A N 1
ATOM 748 C CA . SER A 1 93 ? 9.634 3.640 -6.428 1.00 97.12 93 SER A CA 1
ATOM 749 C C . SER A 1 93 ? 8.805 3.155 -7.617 1.00 97.12 93 SER A C 1
ATOM 751 O O . SER A 1 93 ? 7.648 2.754 -7.474 1.00 97.12 93 SER A O 1
ATOM 753 N N . ARG A 1 94 ? 9.427 3.118 -8.800 1.00 96.81 94 ARG A N 1
ATOM 754 C CA . ARG A 1 94 ? 8.821 2.495 -9.986 1.00 96.81 94 ARG A CA 1
ATOM 755 C C . ARG A 1 94 ? 8.571 0.996 -9.783 1.00 96.81 94 ARG A C 1
ATOM 757 O O . ARG A 1 94 ? 7.595 0.480 -10.310 1.00 96.81 94 ARG A O 1
ATOM 764 N N . LEU A 1 95 ? 9.402 0.321 -8.983 1.00 97.00 95 LEU A N 1
ATOM 765 C CA . LEU A 1 95 ? 9.182 -1.073 -8.593 1.00 97.00 95 LEU A CA 1
ATOM 766 C C . LEU A 1 95 ? 7.874 -1.225 -7.803 1.00 97.00 95 LEU A C 1
ATOM 768 O O . LEU A 1 95 ? 7.078 -2.098 -8.121 1.00 97.00 95 LEU A O 1
ATOM 772 N N . ASN A 1 96 ? 7.619 -0.333 -6.837 1.00 97.62 96 ASN A N 1
ATOM 773 C CA . ASN A 1 96 ? 6.356 -0.321 -6.095 1.00 97.62 96 ASN A CA 1
ATOM 774 C C . ASN A 1 96 ? 5.168 -0.044 -7.012 1.00 97.62 96 ASN A C 1
ATOM 776 O O . ASN A 1 96 ? 4.149 -0.699 -6.862 1.00 97.62 96 ASN A O 1
ATOM 780 N N . LEU A 1 97 ? 5.282 0.902 -7.949 1.00 98.25 97 LEU A N 1
ATOM 781 C CA . LEU A 1 97 ? 4.201 1.186 -8.896 1.00 98.25 97 LEU A CA 1
ATOM 782 C C . LEU A 1 97 ? 3.826 -0.066 -9.698 1.00 98.25 97 LEU A C 1
ATOM 784 O O . LEU A 1 97 ? 2.651 -0.406 -9.784 1.00 98.25 97 LEU A O 1
ATOM 788 N N . LEU A 1 98 ? 4.819 -0.762 -10.258 1.00 97.94 98 LEU A N 1
ATOM 789 C CA . LEU A 1 98 ? 4.587 -1.984 -11.031 1.00 97.94 98 LEU A CA 1
ATOM 790 C C . LEU A 1 98 ? 4.016 -3.107 -10.161 1.00 97.94 98 LEU A C 1
ATOM 792 O O . LEU A 1 98 ? 3.049 -3.741 -10.561 1.00 97.94 98 LEU A O 1
ATOM 796 N N . ALA A 1 99 ? 4.559 -3.305 -8.959 1.00 97.69 99 ALA A N 1
ATOM 797 C CA . ALA A 1 99 ? 4.059 -4.318 -8.038 1.00 97.69 99 ALA A CA 1
ATOM 798 C C . ALA A 1 99 ? 2.615 -4.029 -7.595 1.00 97.69 99 ALA A C 1
ATOM 800 O O . ALA A 1 99 ? 1.788 -4.929 -7.596 1.00 97.69 99 ALA A O 1
ATOM 801 N N . ILE A 1 100 ? 2.279 -2.773 -7.273 1.00 97.81 100 ILE A N 1
ATOM 802 C CA . ILE A 1 100 ? 0.908 -2.369 -6.926 1.00 97.81 100 ILE A CA 1
ATOM 803 C C . ILE A 1 100 ? -0.039 -2.641 -8.096 1.00 97.81 100 ILE A C 1
ATOM 805 O O . ILE A 1 100 ? -1.114 -3.184 -7.878 1.00 97.81 100 ILE A O 1
ATOM 809 N N . ARG A 1 101 ? 0.353 -2.286 -9.326 1.00 97.75 101 ARG A N 1
ATOM 810 C CA . ARG A 1 101 ? -0.457 -2.543 -10.526 1.00 97.75 101 ARG A CA 1
ATOM 811 C C . ARG A 1 101 ? -0.731 -4.022 -10.735 1.00 97.75 101 ARG A C 1
ATOM 813 O O . ARG A 1 101 ? -1.842 -4.360 -11.116 1.00 97.75 101 ARG A O 1
ATOM 820 N N . GLU A 1 102 ? 0.266 -4.864 -10.490 1.00 97.06 102 GLU A N 1
ATOM 821 C CA . GLU A 1 102 ? 0.106 -6.308 -10.606 1.00 97.06 102 GLU A CA 1
ATOM 822 C C . GLU A 1 102 ? -0.859 -6.835 -9.541 1.00 97.06 102 GLU A C 1
ATOM 824 O O . GLU A 1 102 ? -1.874 -7.428 -9.880 1.00 97.06 102 GLU A O 1
ATOM 829 N N . VAL A 1 103 ? -0.624 -6.510 -8.265 1.00 96.88 103 VAL A N 1
ATOM 830 C CA . VAL A 1 103 ? -1.472 -6.991 -7.158 1.00 96.88 103 VAL A CA 1
ATOM 831 C C . VAL A 1 103 ? -2.908 -6.471 -7.264 1.00 96.88 103 VAL A C 1
ATOM 833 O O . VAL A 1 103 ? -3.848 -7.162 -6.891 1.00 96.88 103 VAL A O 1
ATOM 836 N N . MET A 1 104 ? -3.102 -5.242 -7.750 1.00 96.44 104 MET A N 1
ATOM 837 C CA . MET A 1 104 ? -4.434 -4.639 -7.869 1.00 96.44 104 MET A CA 1
ATOM 838 C C . MET A 1 104 ? -5.190 -5.060 -9.133 1.00 96.44 104 MET A C 1
ATOM 840 O O . MET A 1 104 ? -6.365 -4.722 -9.247 1.00 96.44 104 MET A O 1
ATOM 844 N N . ARG A 1 105 ? -4.548 -5.753 -10.082 1.00 88.50 105 ARG A N 1
ATOM 845 C CA . ARG A 1 105 ? -5.192 -6.175 -11.334 1.00 88.50 105 ARG A CA 1
ATOM 846 C C . ARG A 1 105 ? -6.329 -7.172 -11.089 1.00 88.50 105 ARG A C 1
ATOM 848 O O . ARG A 1 105 ? -7.342 -7.087 -11.775 1.00 88.50 105 ARG A O 1
ATOM 855 N N . ASP A 1 106 ? -6.169 -8.034 -10.087 1.00 71.56 106 ASP A N 1
ATOM 856 C CA . ASP A 1 106 ? -7.105 -9.118 -9.756 1.00 71.56 106 ASP A CA 1
ATOM 857 C C . ASP A 1 106 ? -7.859 -8.894 -8.424 1.00 71.56 106 ASP A C 1
ATOM 859 O O . ASP A 1 106 ? -8.543 -9.795 -7.936 1.00 71.56 106 ASP A O 1
ATOM 863 N N . ALA A 1 107 ? -7.716 -7.709 -7.816 1.00 63.28 107 ALA A N 1
ATOM 864 C CA . ALA A 1 107 ? -8.264 -7.362 -6.496 1.00 63.28 107 ALA A CA 1
ATOM 865 C C . ALA A 1 107 ? -9.572 -6.562 -6.550 1.00 63.28 107 ALA A C 1
ATOM 867 O O . ALA A 1 107 ? -9.912 -5.954 -7.589 1.00 63.28 107 ALA A O 1
#

Secondary structure (DSSP, 8-state):
-HHHHHHHHHHHHHHHHHHHHHHHHHHHHH--EEEETTEEEEPPHHHHHHHHGGGTT-S-EETTSS-HHHHHHHHHTTSEEEETTTTEEEESSHHHHHHHHHHHH--

Solvent-accessible surface area (backbone atoms only — not comparable to full-atom values): 5998 Å² total; per-residue (Å²): 122,66,69,64,54,52,55,52,51,52,53,53,37,55,52,49,30,54,53,51,52,51,53,52,49,44,28,63,76,72,43,45,73,45,74,58,96,89,42,82,41,80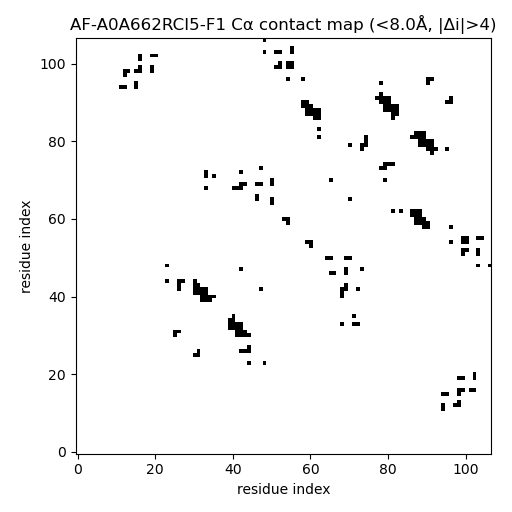,49,56,48,68,56,40,51,63,44,52,50,57,40,59,90,32,78,62,47,56,54,80,79,39,58,68,65,49,47,52,49,36,37,76,67,67,40,34,38,78,40,77,91,77,45,27,32,30,46,61,40,73,61,43,40,53,22,46,31,58,64,44,70,84,103

Nearest PDB structures (foldseek):
  3bjo-assembly1_A  TM=9.026E-01  e=8.635E-08  Methanocaldococcus jannaschii DSM 2661
  3h92-assembly1_A  TM=9.100E-01  e=5.496E-06  Methanocaldococcus jannaschii
  7bdv-assembly1_A  TM=6.399E-01  e=8.433E-01  Sulfobacillus thermosulfidooxidans
  7a0y-assembly1_B  TM=3.653E-01  e=4.759E+00  Salmonella enterica subsp. enterica serovar Typhimurium str. LT2
  4au5-assembly1_A  TM=3.643E-01  e=7.550E+00  Escherichia coli

Radius of gyration: 14.52 Å; Cα contacts (8 Å, |Δi|>4): 128; chains: 1; bounding box: 37×32×40 Å

Foldseek 3Di:
DVVVVVVVLVVLLVVLLVVVVVVLVCCVPPWDWDADPNDIDTDDSVLLLQVLLVLLPDQKDALVSHDPRSVVVCVVVQQKDQDVVVRMIGGNDPSSSSSSNVNSVVD